Protein AF-A0A1Y3N1R4-F1 (afdb_monomer_lite)

Structure (mmCIF, N/CA/C/O backbone):
data_AF-A0A1Y3N1R4-F1
#
_entry.id   AF-A0A1Y3N1R4-F1
#
loop_
_atom_site.group_PDB
_atom_site.id
_atom_site.type_symbol
_atom_site.label_atom_id
_atom_site.label_alt_id
_atom_site.label_comp_id
_atom_site.label_asym_id
_atom_site.label_entity_id
_atom_site.label_seq_id
_atom_site.pdbx_PDB_ins_code
_atom_site.Cartn_x
_atom_site.Cartn_y
_atom_site.Cartn_z
_atom_site.occupancy
_atom_site.B_iso_or_equiv
_atom_site.auth_seq_id
_atom_site.auth_comp_id
_atom_site.auth_asym_id
_atom_site.auth_atom_id
_atom_site.pdbx_PDB_model_num
ATOM 1 N N . MET A 1 1 ? 16.253 2.822 -0.592 1.00 40.97 1 MET A N 1
ATOM 2 C CA . MET A 1 1 ? 17.042 4.029 -0.252 1.00 40.97 1 MET A CA 1
ATOM 3 C C . MET A 1 1 ? 18.289 4.206 -1.124 1.00 40.97 1 MET A C 1
ATOM 5 O O . MET A 1 1 ? 18.358 5.199 -1.831 1.00 40.97 1 MET A O 1
ATOM 9 N N . PHE A 1 2 ? 19.261 3.278 -1.143 1.00 29.38 2 PHE A N 1
ATOM 10 C CA . PHE A 1 2 ? 20.481 3.434 -1.972 1.00 29.38 2 PHE A CA 1
ATOM 11 C C . PHE A 1 2 ? 20.212 3.302 -3.486 1.00 29.38 2 PHE A C 1
ATOM 13 O O . PHE A 1 2 ? 20.778 4.040 -4.290 1.00 29.38 2 PHE A O 1
ATOM 20 N N . ALA A 1 3 ? 19.293 2.408 -3.868 1.00 38.44 3 ALA A N 1
ATOM 21 C CA . ALA A 1 3 ? 18.835 2.266 -5.250 1.00 38.44 3 ALA A CA 1
ATOM 22 C C . ALA A 1 3 ? 18.101 3.527 -5.741 1.00 38.44 3 ALA A C 1
ATOM 24 O O . ALA A 1 3 ? 18.379 4.005 -6.834 1.00 38.44 3 ALA A O 1
ATOM 25 N N . ASP A 1 4 ? 17.254 4.125 -4.898 1.00 37.47 4 ASP A N 1
ATOM 26 C CA . ASP A 1 4 ? 16.500 5.341 -5.232 1.00 37.47 4 ASP A CA 1
ATOM 27 C C . ASP A 1 4 ? 17.423 6.553 -5.438 1.00 37.47 4 ASP A C 1
ATOM 29 O O . ASP A 1 4 ? 17.193 7.368 -6.329 1.00 37.47 4 ASP A O 1
ATOM 33 N N . PHE A 1 5 ? 18.509 6.655 -4.660 1.00 41.22 5 PHE A N 1
ATOM 34 C CA . PHE A 1 5 ? 19.514 7.711 -4.818 1.00 41.22 5 PHE A CA 1
ATOM 35 C C . PHE A 1 5 ? 20.326 7.556 -6.112 1.00 41.22 5 PHE A C 1
ATOM 37 O O . PHE A 1 5 ? 20.529 8.536 -6.833 1.00 41.22 5 PHE A O 1
ATOM 44 N N . LEU A 1 6 ? 20.754 6.333 -6.445 1.00 43.72 6 LEU A N 1
ATOM 45 C CA . LEU A 1 6 ? 21.472 6.057 -7.693 1.00 43.72 6 LEU A CA 1
ATOM 46 C C . LEU A 1 6 ? 20.589 6.311 -8.913 1.00 43.72 6 LEU A C 1
ATOM 48 O O . LEU A 1 6 ? 21.040 6.956 -9.856 1.00 43.72 6 LEU A O 1
ATOM 52 N N . VAL A 1 7 ? 19.329 5.877 -8.863 1.00 49.53 7 VAL A N 1
ATOM 53 C CA . VAL A 1 7 ? 18.344 6.102 -9.926 1.00 49.53 7 VAL A CA 1
ATOM 54 C C . VAL A 1 7 ? 18.058 7.597 -10.093 1.00 49.53 7 VAL A C 1
ATOM 56 O O . VAL A 1 7 ? 18.156 8.099 -11.208 1.00 49.53 7 VAL A O 1
ATOM 59 N N . ASN A 1 8 ? 17.826 8.350 -9.013 1.00 47.66 8 ASN A N 1
ATOM 60 C CA . ASN A 1 8 ? 17.595 9.800 -9.096 1.00 47.66 8 ASN A CA 1
ATOM 61 C C . ASN A 1 8 ? 18.813 10.582 -9.608 1.00 47.66 8 ASN A C 1
ATOM 63 O O . ASN A 1 8 ? 18.660 11.503 -10.412 1.00 47.66 8 ASN A O 1
ATOM 67 N N . THR A 1 9 ? 20.024 10.196 -9.200 1.00 51.47 9 THR A N 1
ATOM 68 C CA . THR A 1 9 ? 21.259 10.838 -9.675 1.00 51.47 9 THR A CA 1
ATOM 69 C C . THR A 1 9 ? 21.508 10.531 -11.156 1.00 51.47 9 THR A C 1
ATOM 71 O O . THR A 1 9 ? 21.861 11.428 -11.924 1.00 51.47 9 THR A O 1
ATOM 74 N N . PHE A 1 10 ? 21.244 9.295 -11.596 1.00 52.84 10 PHE A N 1
ATOM 75 C CA . PHE A 1 10 ? 21.322 8.921 -13.011 1.00 52.84 10 PHE A CA 1
ATOM 76 C C . PHE A 1 10 ? 20.234 9.581 -13.863 1.00 52.84 10 PHE A C 1
ATOM 78 O O . PHE A 1 10 ? 20.508 9.944 -15.004 1.00 52.84 10 PHE A O 1
ATOM 85 N N . LEU A 1 11 ? 19.027 9.789 -13.332 1.00 53.50 11 LEU A N 1
ATOM 86 C CA . LEU A 1 11 ? 17.957 10.505 -14.031 1.00 53.50 11 LEU A CA 1
ATOM 87 C C . LEU A 1 11 ? 18.297 11.981 -14.212 1.00 53.50 11 LEU A C 1
ATOM 89 O O . LEU A 1 11 ? 18.179 12.496 -15.318 1.00 53.50 11 LEU A O 1
ATOM 93 N N . MET A 1 12 ? 18.768 12.663 -13.166 1.00 58.03 12 MET A N 1
ATOM 94 C CA . MET A 1 12 ? 19.111 14.083 -13.283 1.00 58.03 12 MET A CA 1
ATOM 95 C C . MET A 1 12 ? 20.296 14.333 -14.224 1.00 58.03 12 MET A C 1
ATOM 97 O O . MET A 1 12 ? 20.298 15.337 -14.932 1.00 58.03 12 MET A O 1
ATOM 101 N N . ALA A 1 13 ? 21.276 13.427 -14.278 1.00 56.72 13 ALA A N 1
ATOM 102 C CA . ALA A 1 13 ? 22.438 13.574 -15.157 1.00 56.72 13 ALA A CA 1
ATOM 103 C C . ALA A 1 13 ? 22.219 13.008 -16.576 1.00 56.72 13 ALA A C 1
ATOM 105 O O . ALA A 1 13 ? 22.706 13.575 -17.554 1.00 56.72 13 ALA A O 1
ATOM 106 N N . GLY A 1 14 ? 21.488 11.899 -16.708 1.00 56.00 14 GLY A N 1
ATOM 107 C CA . GLY A 1 14 ? 21.308 11.172 -17.968 1.00 56.00 14 GLY A CA 1
ATOM 108 C C . GLY A 1 14 ? 20.160 11.694 -18.831 1.00 56.00 14 GLY A C 1
ATOM 109 O O . GLY A 1 14 ? 20.285 11.747 -20.055 1.00 56.00 14 GLY A O 1
ATOM 110 N N . LEU A 1 15 ? 19.060 12.144 -18.221 1.00 55.53 15 LEU A N 1
ATOM 111 C CA . LEU A 1 15 ? 17.886 12.629 -18.953 1.00 55.53 15 LEU A CA 1
ATOM 112 C C . LEU A 1 15 ? 18.186 13.875 -19.817 1.00 55.53 15 LEU A C 1
ATOM 114 O O . LEU A 1 15 ? 17.768 13.883 -20.975 1.00 55.53 15 LEU A O 1
ATOM 118 N N . PRO A 1 16 ? 18.963 14.885 -19.361 1.00 64.38 16 PRO A N 1
ATOM 119 C CA . PRO A 1 16 ? 19.339 16.025 -20.201 1.00 64.38 16 PRO A CA 1
ATOM 120 C C . PRO A 1 16 ? 20.185 15.615 -21.411 1.00 64.38 16 PRO A C 1
ATOM 122 O O . PRO A 1 16 ? 20.012 16.156 -22.501 1.00 64.38 16 PRO A O 1
ATOM 125 N N . PHE A 1 17 ? 21.077 14.635 -21.239 1.00 65.38 17 PHE A N 1
ATOM 126 C CA . PHE A 1 17 ? 21.933 14.127 -22.310 1.00 65.38 17 PHE A CA 1
ATOM 127 C C . PHE A 1 17 ? 21.115 13.396 -23.384 1.00 65.38 17 PHE A C 1
ATOM 129 O O . PHE A 1 17 ? 21.269 13.662 -24.577 1.00 65.38 17 PHE A O 1
ATOM 136 N N . LEU A 1 18 ? 20.179 12.543 -22.962 1.00 61.50 18 LEU A N 1
ATOM 137 C CA . LEU A 1 18 ? 19.306 11.783 -23.860 1.00 61.50 18 LEU A CA 1
ATOM 138 C C . LEU A 1 18 ? 18.279 12.680 -24.567 1.00 61.50 18 LEU A C 1
ATOM 140 O O . LEU A 1 18 ? 18.057 12.533 -25.769 1.00 61.50 18 LEU A O 1
ATOM 144 N N . ILE A 1 19 ? 17.725 13.676 -23.867 1.00 66.06 19 ILE A N 1
ATOM 145 C CA . ILE A 1 19 ? 16.849 14.693 -24.465 1.00 66.06 19 ILE A CA 1
ATOM 146 C C . ILE A 1 19 ? 17.606 15.509 -25.516 1.00 66.06 19 ILE A C 1
ATOM 148 O O . ILE A 1 19 ? 17.063 15.767 -26.589 1.00 66.06 19 ILE A O 1
ATOM 152 N N . ASN A 1 20 ? 18.861 15.883 -25.258 1.00 67.50 20 ASN A N 1
ATOM 153 C CA . ASN A 1 20 ? 19.663 16.647 -26.213 1.00 67.50 20 ASN A CA 1
ATOM 154 C C . ASN A 1 20 ? 19.982 15.829 -27.480 1.00 67.50 20 ASN A C 1
ATOM 156 O O . ASN A 1 20 ? 19.864 16.335 -28.596 1.00 67.50 20 ASN A O 1
ATOM 160 N N . ILE A 1 21 ? 20.276 14.532 -27.335 1.00 68.31 21 ILE A N 1
ATOM 161 C CA . ILE A 1 21 ? 20.440 13.613 -28.474 1.00 68.31 21 ILE A CA 1
ATOM 162 C C . ILE A 1 21 ? 19.131 13.473 -29.264 1.00 68.31 21 ILE A C 1
ATOM 164 O O . ILE A 1 21 ? 19.135 13.559 -30.496 1.00 68.31 21 ILE A O 1
ATOM 168 N N . TYR A 1 22 ? 18.001 13.297 -28.575 1.00 66.19 22 TYR A N 1
ATOM 169 C CA . TYR A 1 22 ? 16.688 13.174 -29.208 1.00 66.19 22 TYR A CA 1
ATOM 170 C C . TYR A 1 22 ? 16.291 14.447 -29.968 1.00 66.19 22 TYR A C 1
ATOM 172 O O . TYR A 1 22 ? 15.904 14.376 -31.136 1.00 66.19 22 TYR A O 1
ATOM 180 N N . LEU A 1 23 ? 16.432 15.621 -29.347 1.00 69.12 23 LEU A N 1
ATOM 181 C CA . LEU A 1 23 ? 16.142 16.913 -29.976 1.00 69.12 23 LEU A CA 1
ATOM 182 C C . LEU A 1 23 ? 17.090 17.196 -31.149 1.00 69.12 23 LEU A C 1
ATOM 184 O O . LEU A 1 23 ? 16.641 17.666 -32.198 1.00 69.12 23 LEU A O 1
ATOM 188 N N . GLY A 1 24 ? 18.368 16.830 -31.018 1.00 65.62 24 GLY A N 1
ATOM 189 C CA . GLY A 1 24 ? 19.352 16.908 -32.097 1.00 65.62 24 GLY A CA 1
ATOM 190 C C . GLY A 1 24 ? 18.991 16.045 -33.310 1.00 65.62 24 GLY A C 1
ATOM 191 O O . GLY A 1 24 ? 19.203 16.468 -34.446 1.00 65.62 24 GLY A O 1
ATOM 192 N N . ASN A 1 25 ? 18.385 14.872 -33.099 1.00 62.91 25 ASN A N 1
ATOM 193 C CA . ASN A 1 25 ? 17.909 14.001 -34.181 1.00 62.91 25 ASN A CA 1
ATOM 194 C C . ASN A 1 25 ? 16.527 14.389 -34.730 1.00 62.91 25 ASN A C 1
ATOM 196 O O . ASN A 1 25 ? 16.266 14.185 -35.916 1.00 62.91 25 ASN A O 1
ATOM 200 N N . LYS A 1 26 ? 15.637 14.961 -33.910 1.00 62.91 26 LYS A N 1
ATOM 201 C CA . LYS A 1 26 ? 14.293 15.390 -34.331 1.00 62.91 26 LYS A CA 1
ATOM 202 C C . LYS A 1 26 ? 14.340 16.547 -35.332 1.00 62.91 26 LYS A C 1
ATOM 204 O O . LYS A 1 26 ? 13.538 16.568 -36.262 1.00 62.91 26 LYS A O 1
ATOM 209 N N . ASN A 1 27 ? 15.297 17.461 -35.168 1.00 65.00 27 ASN A N 1
ATOM 210 C CA . ASN A 1 27 ? 15.486 18.610 -36.058 1.00 65.00 27 ASN A CA 1
ATOM 211 C C . ASN A 1 27 ? 16.217 18.269 -37.370 1.00 65.00 27 ASN A C 1
ATOM 213 O O . ASN A 1 27 ? 16.375 19.142 -38.223 1.00 65.00 27 ASN A O 1
ATOM 217 N N . ARG A 1 28 ? 16.653 17.016 -37.563 1.00 62.88 28 ARG A N 1
ATOM 218 C CA . ARG A 1 28 ? 17.239 16.559 -38.830 1.00 62.88 28 ARG A CA 1
ATOM 219 C C . ARG A 1 28 ? 16.148 16.126 -39.803 1.00 62.88 28 ARG A C 1
ATOM 221 O O . ARG A 1 28 ? 15.199 15.429 -39.425 1.00 62.88 28 ARG A O 1
ATOM 228 N N . ARG A 1 29 ? 16.305 16.521 -41.070 1.00 67.31 29 ARG A N 1
ATOM 229 C CA . ARG A 1 29 ? 15.431 16.080 -42.163 1.00 67.31 29 ARG A CA 1
ATOM 230 C C . ARG A 1 29 ? 15.453 14.546 -42.225 1.00 67.31 29 ARG A C 1
ATOM 232 O O . ARG A 1 29 ? 16.500 13.957 -41.962 1.00 67.31 29 ARG A O 1
ATOM 239 N N . PRO A 1 30 ? 14.326 13.877 -42.526 1.00 62.59 30 PRO A N 1
ATOM 240 C CA . PRO A 1 30 ? 14.263 12.413 -42.548 1.00 62.59 30 PRO A CA 1
ATOM 241 C C . PRO A 1 30 ? 15.294 11.781 -43.496 1.00 62.59 30 PRO A C 1
ATOM 243 O O . PRO A 1 30 ? 15.768 10.684 -43.224 1.00 62.59 30 PRO A O 1
ATOM 246 N N . GLU A 1 31 ? 15.681 12.511 -44.541 1.00 65.81 31 GLU A N 1
ATOM 247 C CA . GLU A 1 31 ? 16.707 12.153 -45.528 1.00 65.81 31 GLU A CA 1
ATOM 248 C C . GLU A 1 31 ? 18.134 12.115 -44.939 1.00 65.81 31 GLU A C 1
ATOM 250 O O . GLU A 1 31 ? 18.949 11.305 -45.367 1.00 65.81 31 GLU A O 1
ATOM 255 N N . ASP A 1 32 ? 18.416 12.915 -43.901 1.00 60.75 32 ASP A N 1
ATOM 256 C CA . ASP A 1 32 ? 19.723 13.004 -43.222 1.00 60.75 32 ASP A CA 1
ATOM 257 C C . ASP A 1 32 ? 19.839 12.059 -42.014 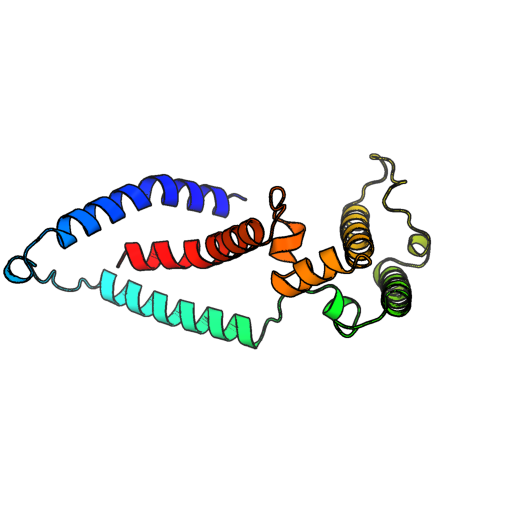1.00 60.75 32 ASP A C 1
ATOM 259 O O . ASP A 1 32 ? 20.838 12.057 -41.282 1.00 60.75 32 ASP A O 1
ATOM 263 N N . ARG A 1 33 ? 18.801 11.259 -41.744 1.00 60.09 33 ARG A N 1
ATOM 264 C CA . ARG A 1 33 ? 18.840 10.269 -40.667 1.00 60.09 33 ARG A CA 1
ATOM 265 C C . ARG A 1 33 ? 19.698 9.099 -41.121 1.00 60.09 33 ARG A C 1
ATOM 267 O O . ARG A 1 33 ? 19.215 8.158 -41.744 1.00 60.09 33 ARG A O 1
ATOM 274 N N . ILE A 1 34 ? 20.982 9.147 -40.777 1.00 61.94 34 ILE A N 1
ATOM 275 C CA . ILE A 1 34 ? 21.871 7.992 -40.901 1.00 61.94 34 ILE A CA 1
ATOM 276 C C . ILE A 1 34 ? 21.234 6.859 -40.091 1.00 61.94 34 ILE A C 1
ATOM 278 O O . ILE A 1 34 ? 21.134 6.951 -38.866 1.00 61.94 34 ILE A O 1
ATOM 282 N N . ASN A 1 35 ? 20.780 5.805 -40.774 1.00 59.50 35 ASN A N 1
ATOM 283 C CA . ASN A 1 35 ? 20.322 4.581 -40.128 1.00 59.50 35 ASN A CA 1
ATOM 284 C C . ASN A 1 35 ? 21.501 4.007 -39.340 1.00 59.50 35 ASN A C 1
ATOM 286 O O . ASN A 1 35 ? 22.364 3.336 -39.906 1.00 59.50 35 ASN A O 1
ATOM 290 N N . ARG A 1 36 ? 21.566 4.312 -38.037 1.00 64.25 36 ARG A N 1
ATOM 291 C CA . ARG A 1 36 ? 22.571 3.741 -37.143 1.00 64.25 36 ARG A CA 1
ATOM 292 C C . ARG A 1 36 ? 22.433 2.218 -37.245 1.00 64.25 36 ARG A C 1
ATOM 294 O O . ARG A 1 36 ? 21.336 1.704 -37.005 1.00 64.25 36 ARG A O 1
ATOM 301 N N . PRO A 1 37 ? 23.488 1.485 -37.638 1.00 68.25 37 PRO A N 1
ATOM 302 C CA . PRO A 1 37 ? 23.418 0.035 -37.675 1.00 68.25 37 PRO A CA 1
ATOM 303 C C . PRO A 1 37 ? 23.124 -0.447 -36.256 1.00 68.25 37 PRO A C 1
ATOM 305 O O . PRO A 1 37 ? 23.858 -0.112 -35.329 1.00 68.25 37 PRO A O 1
ATOM 308 N N . LYS A 1 38 ? 22.018 -1.184 -36.089 1.00 66.31 38 LYS A N 1
ATOM 309 C CA . LYS A 1 38 ? 21.600 -1.711 -34.785 1.00 66.31 38 LYS A CA 1
ATOM 310 C C . LYS A 1 38 ? 22.735 -2.544 -34.205 1.00 66.31 38 LYS A C 1
ATOM 312 O O . LYS A 1 38 ? 23.100 -3.582 -34.763 1.00 66.31 38 LYS A O 1
ATOM 317 N N . THR A 1 39 ? 23.282 -2.070 -33.100 1.00 77.75 39 THR A N 1
ATOM 318 C CA . THR A 1 39 ? 24.404 -2.692 -32.408 1.00 77.75 39 THR A CA 1
ATOM 319 C C . THR A 1 39 ? 23.915 -3.952 -31.686 1.00 77.75 39 THR A C 1
ATOM 321 O O . THR A 1 39 ? 22.732 -4.081 -31.367 1.00 77.75 39 THR A O 1
ATOM 324 N N . TYR A 1 40 ? 24.809 -4.901 -31.393 1.00 74.81 40 TYR A N 1
ATOM 325 C CA . TYR A 1 40 ? 24.460 -6.087 -30.593 1.00 74.81 40 TYR A CA 1
ATOM 326 C C . TYR A 1 40 ? 23.859 -5.704 -29.226 1.00 74.81 40 TYR A C 1
ATOM 328 O O . TYR A 1 40 ? 22.918 -6.341 -28.757 1.00 74.81 40 TYR A O 1
ATOM 336 N N . VAL A 1 41 ? 24.348 -4.602 -28.647 1.00 71.56 41 VAL A N 1
ATOM 337 C CA . VAL A 1 41 ? 23.837 -4.004 -27.405 1.00 71.56 41 VAL A CA 1
ATOM 338 C C . VAL A 1 41 ? 22.367 -3.595 -27.539 1.00 71.56 41 VAL A C 1
ATOM 340 O O . VAL A 1 41 ? 21.576 -3.932 -26.665 1.00 71.56 41 VAL A O 1
ATOM 343 N N . ASP A 1 42 ? 21.970 -2.980 -28.656 1.00 68.38 42 ASP A N 1
ATOM 344 C CA . ASP A 1 42 ? 20.585 -2.540 -28.887 1.00 68.38 42 ASP A CA 1
ATOM 345 C C . ASP A 1 42 ? 19.630 -3.746 -28.960 1.00 68.38 42 ASP A C 1
ATOM 347 O O . ASP A 1 42 ? 18.512 -3.711 -28.443 1.00 68.38 42 ASP A O 1
ATOM 351 N N . ARG A 1 43 ? 20.080 -4.863 -29.556 1.00 73.12 43 ARG A N 1
ATOM 352 C CA . ARG A 1 43 ? 19.305 -6.118 -29.585 1.00 73.12 43 ARG A CA 1
ATOM 353 C C . ARG A 1 43 ? 19.164 -6.726 -28.192 1.00 73.12 43 ARG A C 1
ATOM 355 O O . ARG A 1 43 ? 18.066 -7.141 -27.833 1.00 73.12 43 ARG A O 1
ATOM 362 N N . LEU A 1 44 ? 20.247 -6.755 -27.414 1.00 74.19 44 LEU A N 1
ATOM 363 C CA . LEU A 1 44 ? 20.232 -7.255 -26.038 1.00 74.19 44 LEU A CA 1
ATOM 364 C C . LEU A 1 44 ? 19.302 -6.409 -25.153 1.00 74.19 44 LEU A C 1
ATOM 366 O O . LEU A 1 44 ? 18.474 -6.964 -24.436 1.00 74.19 44 LEU A O 1
ATOM 370 N N . ALA A 1 45 ? 19.385 -5.080 -25.261 1.00 73.62 45 ALA A N 1
ATOM 371 C CA . ALA A 1 45 ? 18.524 -4.143 -24.544 1.00 73.62 45 ALA A CA 1
ATOM 372 C C . ALA A 1 45 ? 17.047 -4.325 -24.923 1.00 73.62 45 ALA A C 1
ATOM 374 O O . ALA A 1 45 ? 16.190 -4.374 -24.045 1.00 73.62 45 ALA A O 1
ATOM 375 N N . THR A 1 46 ? 16.750 -4.519 -26.213 1.00 74.81 46 THR A N 1
ATOM 376 C CA . THR A 1 46 ? 15.380 -4.789 -26.679 1.00 74.81 46 THR A CA 1
ATOM 377 C C . THR A 1 46 ? 14.828 -6.082 -26.070 1.00 74.81 46 THR A C 1
ATOM 379 O O . THR A 1 46 ? 13.701 -6.101 -25.579 1.00 74.81 46 THR A O 1
ATOM 382 N N . VAL A 1 47 ? 15.614 -7.165 -26.067 1.00 76.50 47 VAL A N 1
ATOM 383 C CA . VAL A 1 47 ? 15.200 -8.451 -25.478 1.00 76.50 47 VAL A CA 1
ATOM 384 C C . VAL A 1 47 ? 15.002 -8.328 -23.966 1.00 76.50 47 VAL A C 1
ATOM 386 O O . VAL A 1 47 ? 13.996 -8.808 -23.449 1.00 76.50 47 VAL A O 1
ATOM 389 N N . ALA A 1 48 ? 15.908 -7.643 -23.263 1.00 74.19 48 ALA A N 1
ATOM 390 C CA . ALA A 1 48 ? 15.778 -7.390 -21.830 1.00 74.19 48 ALA A CA 1
ATOM 391 C C . ALA A 1 48 ? 14.510 -6.584 -21.498 1.00 74.19 48 ALA A C 1
ATOM 393 O O . ALA A 1 48 ? 13.822 -6.907 -20.534 1.00 74.19 48 ALA A O 1
ATOM 394 N N . LEU A 1 49 ? 14.159 -5.594 -22.326 1.00 75.25 49 LEU A N 1
ATOM 395 C CA . LEU A 1 49 ? 12.945 -4.791 -22.163 1.00 75.25 49 LEU A CA 1
ATOM 396 C C . LEU A 1 49 ? 11.685 -5.652 -22.338 1.00 75.25 49 LEU A C 1
ATOM 398 O O . LEU A 1 49 ? 10.784 -5.594 -21.506 1.00 75.25 49 LEU A O 1
ATOM 402 N N . ILE A 1 50 ? 11.646 -6.509 -23.364 1.00 74.94 50 ILE A N 1
ATOM 403 C CA . ILE A 1 50 ? 10.528 -7.443 -23.578 1.00 74.94 50 ILE A CA 1
ATOM 404 C C . ILE A 1 50 ? 10.371 -8.389 -22.380 1.00 74.94 50 ILE A C 1
ATOM 406 O O . ILE A 1 50 ? 9.260 -8.559 -21.881 1.00 74.94 50 ILE A O 1
ATOM 410 N N . ILE A 1 51 ? 11.469 -8.974 -21.893 1.00 76.25 51 ILE A N 1
ATOM 411 C CA . ILE A 1 51 ? 11.446 -9.853 -20.714 1.00 76.25 51 ILE A CA 1
ATOM 412 C C . ILE A 1 51 ? 10.968 -9.085 -19.476 1.00 76.25 51 ILE A C 1
ATOM 414 O O . ILE A 1 51 ? 10.143 -9.608 -18.734 1.00 76.25 51 ILE A O 1
ATOM 418 N N . GLY A 1 52 ? 11.426 -7.845 -19.281 1.00 73.81 52 GLY A N 1
ATOM 419 C CA . GLY A 1 52 ? 10.983 -6.977 -18.190 1.00 73.81 52 GLY A CA 1
ATOM 420 C C . GLY A 1 52 ? 9.481 -6.693 -18.232 1.00 73.81 52 GLY A C 1
ATOM 421 O O . GLY A 1 52 ? 8.807 -6.866 -17.224 1.00 73.81 52 GLY A O 1
ATOM 422 N N . ILE A 1 53 ? 8.926 -6.356 -19.404 1.00 75.25 53 ILE A N 1
ATOM 423 C CA . ILE A 1 53 ? 7.474 -6.161 -19.574 1.00 75.25 53 ILE A CA 1
ATOM 424 C C . ILE A 1 53 ? 6.706 -7.443 -19.237 1.00 75.25 53 ILE A C 1
ATOM 426 O O . ILE A 1 53 ? 5.678 -7.385 -18.565 1.00 75.25 53 ILE A O 1
ATOM 430 N N . ILE A 1 54 ? 7.184 -8.604 -19.699 1.00 78.25 54 ILE A N 1
ATOM 431 C CA . ILE A 1 54 ? 6.540 -9.890 -19.400 1.00 78.25 54 ILE A CA 1
ATOM 432 C C . ILE A 1 54 ? 6.600 -10.178 -17.898 1.00 78.25 54 ILE A C 1
ATOM 434 O O . ILE A 1 54 ? 5.582 -10.551 -17.324 1.00 78.25 54 ILE A O 1
ATOM 438 N N . TYR A 1 55 ? 7.757 -9.983 -17.260 1.00 77.56 55 TYR A N 1
ATOM 439 C CA . TYR A 1 55 ? 7.927 -10.163 -15.818 1.00 77.56 55 TYR A CA 1
ATOM 440 C C . TYR A 1 55 ? 6.957 -9.280 -15.030 1.00 77.56 55 TYR A C 1
ATOM 442 O O . TYR A 1 55 ? 6.269 -9.771 -14.145 1.00 77.56 55 TYR A O 1
ATOM 450 N N . GLU A 1 56 ? 6.825 -8.013 -15.407 1.00 74.12 56 GLU A N 1
ATOM 451 C CA . GLU A 1 56 ? 5.931 -7.061 -14.748 1.00 74.12 56 GLU A CA 1
ATOM 452 C C . GLU A 1 56 ? 4.457 -7.410 -14.979 1.00 74.12 56 GLU A C 1
ATOM 454 O O . GLU A 1 56 ? 3.661 -7.377 -14.044 1.00 74.12 56 GLU A O 1
ATOM 459 N N . MET A 1 57 ? 4.081 -7.865 -16.180 1.00 72.75 57 MET A N 1
ATOM 460 C CA . MET A 1 57 ? 2.734 -8.397 -16.425 1.00 72.75 57 MET A CA 1
ATOM 461 C C . MET A 1 57 ? 2.438 -9.653 -15.599 1.00 72.75 57 MET A C 1
ATOM 463 O O . MET A 1 57 ? 1.339 -9.787 -15.061 1.00 72.75 57 MET A O 1
ATOM 467 N N . VAL A 1 58 ? 3.403 -10.566 -15.471 1.00 77.56 58 VAL A N 1
ATOM 468 C CA . VAL A 1 58 ? 3.291 -11.738 -14.592 1.00 77.56 58 VAL A CA 1
ATOM 469 C C . VAL A 1 58 ? 3.144 -11.272 -13.146 1.00 77.56 58 VAL A C 1
ATOM 471 O O . VAL A 1 58 ? 2.240 -11.726 -12.447 1.00 77.56 58 VAL A O 1
ATOM 474 N N . CYS A 1 59 ? 3.952 -10.311 -12.703 1.00 71.75 59 CYS A N 1
ATOM 475 C CA . CYS A 1 59 ? 3.856 -9.789 -11.353 1.00 71.75 59 CYS A CA 1
ATOM 476 C C . CYS A 1 59 ? 2.499 -9.141 -11.072 1.00 71.75 59 CYS A C 1
ATOM 478 O O . CYS A 1 59 ? 1.904 -9.435 -10.043 1.00 71.75 59 CYS A O 1
ATOM 480 N N . LEU A 1 60 ? 1.958 -8.357 -12.003 1.00 73.19 60 LEU A N 1
ATOM 481 C CA . LEU A 1 60 ? 0.629 -7.756 -11.879 1.00 73.19 60 LEU A CA 1
ATOM 482 C C . LEU A 1 60 ? -0.503 -8.795 -11.869 1.00 73.19 60 LEU A C 1
ATOM 484 O O . LEU A 1 60 ? -1.519 -8.584 -11.208 1.00 73.19 60 LEU A O 1
ATOM 488 N N . MET A 1 61 ? -0.350 -9.911 -12.588 1.00 76.75 61 MET A N 1
ATOM 489 C CA . MET A 1 61 ? -1.350 -10.984 -12.604 1.00 76.75 61 MET A CA 1
ATOM 490 C C . MET A 1 61 ? -1.338 -11.831 -11.326 1.00 76.75 61 MET A C 1
ATOM 492 O O . MET A 1 61 ? -2.404 -12.230 -10.855 1.00 76.75 61 MET A O 1
ATOM 496 N N . PHE A 1 62 ? -0.158 -12.119 -10.768 1.00 78.69 62 PHE A N 1
ATOM 497 C CA . PHE A 1 62 ? -0.014 -13.065 -9.655 1.00 78.69 62 PHE A CA 1
ATOM 498 C C . PHE A 1 62 ? 0.176 -12.401 -8.287 1.00 78.69 62 PHE A C 1
ATOM 500 O O . PHE A 1 62 ? -0.342 -12.908 -7.292 1.00 78.69 62 PHE A O 1
ATOM 507 N N . PHE A 1 63 ? 0.868 -11.265 -8.214 1.00 74.31 63 PHE A N 1
ATOM 508 C CA . PHE A 1 63 ? 1.076 -10.525 -6.974 1.00 74.31 63 PHE A CA 1
ATOM 509 C C . PHE A 1 63 ? 0.084 -9.369 -6.908 1.00 74.31 63 PHE A C 1
ATOM 511 O O . PHE A 1 63 ? 0.289 -8.294 -7.472 1.00 74.31 63 PHE A O 1
ATOM 518 N N . LYS A 1 64 ? -1.024 -9.595 -6.197 1.00 67.12 64 LYS A N 1
ATOM 519 C CA . LYS A 1 64 ? -1.939 -8.506 -5.854 1.00 67.12 64 LYS A CA 1
ATOM 520 C C . LYS A 1 64 ? -1.199 -7.510 -4.955 1.00 67.12 64 LYS A C 1
ATOM 522 O O . LYS A 1 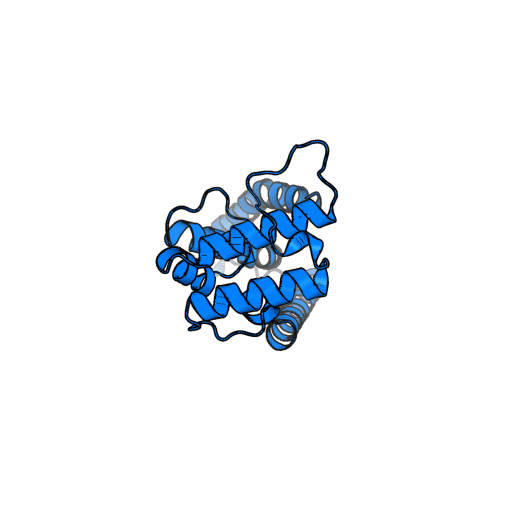64 ? -0.516 -7.948 -4.027 1.00 67.12 64 LYS A O 1
ATOM 527 N N . PRO A 1 65 ? -1.320 -6.196 -5.209 1.00 70.06 65 PRO A N 1
ATOM 528 C CA . PRO A 1 65 ? -0.687 -5.199 -4.363 1.00 70.06 65 PRO A CA 1
ATOM 529 C C . PRO A 1 65 ? -1.205 -5.336 -2.924 1.00 70.06 65 PRO A C 1
ATOM 531 O O . PRO A 1 65 ? -2.385 -5.659 -2.739 1.00 70.06 65 PRO A O 1
ATOM 534 N N . PRO A 1 66 ? -0.347 -5.101 -1.915 1.00 76.75 66 PRO A N 1
ATOM 535 C CA . PRO A 1 66 ? -0.773 -5.125 -0.526 1.00 76.75 66 PRO A CA 1
ATOM 536 C C . PRO A 1 66 ? -1.914 -4.126 -0.338 1.00 76.75 66 PRO A C 1
ATOM 538 O O . PRO A 1 66 ? -1.858 -2.991 -0.822 1.00 76.75 66 PRO A O 1
ATOM 541 N N . SER A 1 67 ? -2.979 -4.591 0.307 1.00 87.25 67 SER A N 1
ATOM 542 C CA . SER A 1 67 ? -4.113 -3.757 0.656 1.00 87.25 67 SER A CA 1
ATOM 543 C C . SER A 1 67 ? -4.647 -4.132 2.026 1.00 87.25 67 SER A C 1
ATOM 545 O O . SER A 1 67 ? -4.917 -5.303 2.294 1.00 87.25 67 SER A O 1
ATOM 547 N N . VAL A 1 68 ? -4.934 -3.124 2.844 1.00 90.94 68 VAL A N 1
ATOM 548 C CA . VAL A 1 68 ? -5.633 -3.269 4.124 1.00 90.94 68 VAL A CA 1
ATOM 549 C C . VAL A 1 68 ? -6.913 -4.096 3.975 1.00 90.94 68 VAL A C 1
ATOM 551 O O . VAL A 1 68 ? -7.201 -4.936 4.820 1.00 90.94 68 VAL A O 1
ATOM 554 N N . PHE A 1 69 ? -7.659 -3.940 2.876 1.00 91.88 69 PHE A N 1
ATOM 555 C CA . PHE A 1 69 ? -8.887 -4.708 2.641 1.00 91.88 69 PHE A CA 1
ATOM 556 C C . PHE A 1 69 ? -8.616 -6.196 2.407 1.00 91.88 69 PHE A C 1
ATOM 558 O O . PHE A 1 69 ? -9.372 -7.042 2.882 1.00 91.88 69 PHE A O 1
ATOM 565 N N . THR A 1 70 ? -7.523 -6.524 1.713 1.00 90.19 70 THR A N 1
ATOM 566 C CA . THR A 1 70 ? -7.096 -7.918 1.535 1.00 90.19 70 THR A CA 1
ATOM 567 C C . THR A 1 70 ? -6.549 -8.511 2.829 1.00 90.19 70 THR A C 1
ATOM 569 O O . THR A 1 70 ? -6.882 -9.648 3.143 1.00 90.19 70 THR A O 1
ATOM 572 N N . THR A 1 71 ? -5.799 -7.730 3.612 1.00 90.94 71 THR A N 1
ATOM 573 C CA . THR A 1 71 ? -5.246 -8.147 4.909 1.00 90.94 71 THR A CA 1
ATOM 574 C C . THR A 1 71 ? -6.351 -8.423 5.925 1.00 90.94 71 THR A C 1
ATOM 576 O O . THR A 1 71 ? -6.353 -9.459 6.578 1.00 90.94 71 THR A O 1
ATOM 579 N N . LEU A 1 72 ? -7.345 -7.536 6.011 1.00 91.38 72 LEU A N 1
ATOM 580 C CA . LEU A 1 72 ? -8.498 -7.684 6.903 1.00 91.38 72 LEU A CA 1
ATOM 581 C C . LEU A 1 72 ? -9.582 -8.628 6.349 1.00 91.38 72 LEU A C 1
ATOM 583 O O . LEU A 1 72 ? -10.598 -8.843 7.011 1.00 91.38 72 LEU A O 1
ATOM 587 N N . ASN A 1 73 ? -9.389 -9.175 5.143 1.00 92.94 73 ASN A N 1
ATOM 588 C CA . ASN A 1 73 ? -10.343 -10.029 4.434 1.00 92.94 73 ASN A CA 1
ATOM 589 C C . ASN A 1 73 ? -11.769 -9.436 4.379 1.00 92.94 73 ASN A C 1
ATOM 591 O O . ASN A 1 73 ? -12.762 -10.073 4.743 1.00 92.94 73 ASN A O 1
ATOM 595 N N . ILE A 1 74 ? -11.864 -8.179 3.943 1.00 93.75 74 ILE A N 1
ATOM 596 C CA . ILE A 1 74 ? -13.117 -7.423 3.823 1.00 93.75 74 ILE A CA 1
ATOM 597 C C . ILE A 1 74 ? -13.294 -6.873 2.408 1.00 93.75 74 ILE A C 1
ATOM 599 O O . ILE A 1 74 ? -12.316 -6.571 1.723 1.00 93.75 74 ILE A O 1
ATOM 603 N N . PRO A 1 75 ? -14.543 -6.685 1.952 1.00 92.88 75 PRO A N 1
ATOM 604 C CA . PRO A 1 75 ? -14.780 -6.020 0.683 1.00 92.88 75 PRO A CA 1
ATOM 605 C C . PRO A 1 75 ? -14.467 -4.519 0.792 1.00 92.88 75 PRO A C 1
ATOM 607 O O . PRO A 1 75 ? -14.599 -3.906 1.852 1.00 92.88 75 PRO A O 1
ATOM 610 N N . THR A 1 76 ? -14.097 -3.895 -0.325 1.00 91.12 76 THR A N 1
ATOM 611 C CA . THR A 1 76 ? -13.741 -2.462 -0.389 1.00 91.12 76 THR A CA 1
ATOM 612 C C . THR A 1 76 ? -14.909 -1.524 -0.064 1.00 91.12 76 THR A C 1
ATOM 614 O O . THR A 1 76 ? -14.697 -0.384 0.342 1.00 91.12 76 THR A O 1
ATOM 617 N N . ASN A 1 77 ? -16.148 -2.010 -0.190 1.00 90.81 77 ASN A N 1
ATOM 618 C CA . ASN A 1 77 ? -17.379 -1.302 0.168 1.00 90.81 77 ASN A CA 1
ATOM 619 C C . ASN A 1 77 ? -17.864 -1.595 1.603 1.00 90.81 77 ASN A C 1
ATOM 621 O O . ASN A 1 77 ? -18.999 -1.257 1.943 1.00 90.81 77 ASN A O 1
ATOM 625 N N . ALA A 1 78 ? -17.043 -2.240 2.440 1.00 91.75 78 ALA A N 1
ATOM 626 C CA . ALA A 1 78 ? -17.408 -2.567 3.812 1.00 91.75 78 ALA A CA 1
ATOM 627 C C . ALA A 1 78 ? -17.762 -1.314 4.633 1.00 91.75 78 ALA A C 1
ATOM 629 O O . ALA A 1 78 ? -17.096 -0.276 4.574 1.00 91.75 78 ALA A O 1
ATOM 630 N N . ALA A 1 79 ? -18.799 -1.435 5.462 1.00 93.12 79 ALA A N 1
ATOM 631 C CA . ALA A 1 79 ? -19.172 -0.399 6.416 1.00 93.12 79 ALA A CA 1
ATOM 632 C C . ALA A 1 79 ? -18.123 -0.258 7.538 1.00 93.12 79 ALA A C 1
ATOM 634 O O . ALA A 1 79 ? -17.470 -1.230 7.919 1.00 93.12 79 ALA A O 1
ATOM 635 N N . ASN A 1 80 ? -18.009 0.939 8.125 1.00 92.44 80 ASN A N 1
ATOM 636 C CA . ASN A 1 80 ? -16.986 1.250 9.138 1.00 92.44 80 ASN A CA 1
ATOM 637 C C . ASN A 1 80 ? -17.048 0.339 10.372 1.00 92.44 80 ASN A C 1
ATOM 639 O O . ASN A 1 80 ? -16.016 0.002 10.941 1.00 92.44 80 ASN A O 1
ATOM 643 N N . TRP A 1 81 ? -18.241 -0.098 10.782 1.00 92.56 81 TRP A N 1
ATOM 644 C CA . TRP A 1 81 ? -18.380 -1.016 11.915 1.00 92.56 81 TRP A CA 1
ATOM 645 C C . TRP A 1 81 ? -17.739 -2.385 11.629 1.00 92.56 81 TRP A C 1
ATOM 647 O O . TRP A 1 81 ? -17.068 -2.938 12.497 1.00 92.56 81 TRP A O 1
ATOM 657 N N . LEU A 1 82 ? -17.890 -2.903 10.403 1.00 93.06 82 LEU A N 1
ATOM 658 C CA . LEU A 1 82 ? -17.296 -4.174 9.988 1.00 93.06 82 LEU A CA 1
ATOM 659 C C . LEU A 1 82 ? -15.777 -4.036 9.893 1.00 93.06 82 LEU A C 1
ATOM 661 O O . LEU A 1 82 ? -15.051 -4.908 10.361 1.00 93.06 82 LEU A O 1
ATOM 665 N N . PHE A 1 83 ? -15.316 -2.908 9.348 1.00 90.56 83 PHE A N 1
ATOM 666 C CA . PHE A 1 83 ? -13.902 -2.557 9.274 1.00 90.56 83 PHE A CA 1
ATOM 667 C C . PHE A 1 83 ? -13.249 -2.567 10.667 1.00 90.56 83 PHE A C 1
ATOM 669 O O . PHE A 1 83 ? -12.257 -3.259 10.880 1.00 90.56 83 PHE A O 1
ATOM 676 N N . ARG A 1 84 ? -13.860 -1.885 11.649 1.00 90.56 84 ARG A N 1
ATOM 677 C CA . ARG A 1 84 ? -13.382 -1.833 13.043 1.00 90.56 84 ARG A CA 1
ATOM 678 C C . ARG A 1 84 ? -13.349 -3.201 13.716 1.00 90.56 84 ARG A C 1
ATOM 680 O O . ARG A 1 84 ? -12.393 -3.502 14.426 1.00 90.56 84 ARG A O 1
ATOM 687 N N . ASN A 1 85 ? -14.381 -4.020 13.514 1.00 92.19 85 ASN A N 1
ATOM 688 C CA . ASN A 1 85 ? -14.438 -5.357 14.106 1.00 92.19 85 ASN A CA 1
ATOM 689 C C . ASN A 1 85 ? -13.330 -6.256 13.548 1.00 92.19 85 ASN A C 1
ATOM 691 O O . ASN A 1 85 ? -12.595 -6.863 14.320 1.00 92.19 85 ASN A O 1
ATOM 695 N N . ARG A 1 86 ? -13.151 -6.266 12.223 1.00 93.81 86 ARG A N 1
ATOM 696 C CA . ARG A 1 86 ? -12.116 -7.068 11.555 1.00 93.81 86 ARG A CA 1
ATOM 697 C C . ARG A 1 86 ? -10.706 -6.606 11.880 1.00 93.81 86 ARG A C 1
ATOM 699 O O . ARG A 1 86 ? -9.834 -7.436 12.095 1.00 93.81 86 ARG A O 1
ATOM 706 N N . TYR A 1 87 ? -10.498 -5.298 11.993 1.00 91.50 87 TYR A N 1
ATOM 707 C CA . TYR A 1 87 ? -9.244 -4.740 12.488 1.00 91.50 87 TYR A CA 1
ATOM 708 C C . TYR A 1 87 ? -8.912 -5.239 13.904 1.00 91.50 87 TYR A C 1
ATOM 710 O O . TYR A 1 87 ? -7.796 -5.690 14.146 1.00 91.50 87 TYR A O 1
ATOM 718 N N . ARG A 1 88 ? -9.880 -5.212 14.833 1.00 89.50 88 ARG A N 1
ATOM 719 C CA . ARG A 1 88 ? -9.673 -5.712 16.205 1.00 89.50 88 ARG A CA 1
ATOM 720 C C . ARG A 1 88 ? -9.350 -7.202 16.230 1.00 89.50 88 ARG A C 1
ATOM 722 O O . ARG A 1 88 ? -8.440 -7.597 16.948 1.00 89.50 88 ARG A O 1
ATOM 729 N N . GLU A 1 89 ? -10.072 -8.004 15.449 1.00 91.50 89 GLU A N 1
ATOM 730 C CA . GLU A 1 89 ? -9.794 -9.438 15.296 1.00 91.50 89 GLU A CA 1
ATOM 731 C C . GLU A 1 89 ? -8.367 -9.669 14.779 1.00 91.50 89 GLU A C 1
ATOM 733 O O . GLU A 1 89 ? -7.612 -10.409 15.400 1.00 91.50 89 GLU A O 1
ATOM 738 N N . TYR A 1 90 ? -7.974 -8.977 13.706 1.00 92.00 90 TYR A N 1
ATOM 739 C CA . TYR A 1 90 ? -6.653 -9.103 13.088 1.00 92.00 90 TYR A CA 1
ATOM 740 C C . TYR A 1 90 ? -5.509 -8.750 14.045 1.00 92.00 90 TYR A C 1
ATOM 742 O O . TYR A 1 90 ? -4.523 -9.481 14.131 1.00 92.00 90 TYR A O 1
ATOM 750 N N . ILE A 1 91 ? -5.638 -7.644 14.783 1.00 89.75 91 ILE A N 1
ATOM 751 C CA . ILE A 1 91 ? -4.611 -7.215 15.739 1.00 89.75 91 ILE A CA 1
ATOM 752 C C . ILE A 1 91 ? -4.449 -8.232 16.870 1.00 89.75 91 ILE A C 1
ATOM 754 O O . ILE A 1 91 ? -3.322 -8.555 17.236 1.00 89.75 91 ILE A O 1
ATOM 758 N N . VAL A 1 92 ? -5.556 -8.757 17.401 1.00 89.94 92 VAL A N 1
ATOM 759 C CA . VAL A 1 92 ? -5.512 -9.756 18.477 1.00 89.94 92 VAL A CA 1
ATOM 760 C C . VAL A 1 92 ? -4.913 -11.075 17.995 1.00 89.94 92 VAL A C 1
ATOM 762 O O . VAL A 1 92 ? -4.137 -11.677 18.731 1.00 89.94 92 VAL A O 1
ATOM 765 N N . ASP A 1 93 ? -5.242 -11.505 16.776 1.00 91.12 93 ASP A N 1
ATOM 766 C CA . ASP A 1 93 ? -4.728 -12.746 16.184 1.00 91.12 93 ASP A CA 1
ATOM 767 C C . ASP A 1 93 ? -3.229 -12.656 15.849 1.00 91.12 93 ASP A C 1
ATOM 769 O O . ASP A 1 93 ? -2.476 -13.595 16.092 1.00 91.12 93 ASP A O 1
ATOM 773 N N . THR A 1 94 ? -2.778 -11.501 15.350 1.00 88.56 94 THR A N 1
ATOM 774 C CA . THR A 1 94 ? -1.395 -11.313 14.879 1.00 88.56 94 THR A CA 1
ATOM 775 C C . THR A 1 94 ? -0.431 -10.936 16.004 1.00 88.56 94 THR A C 1
ATOM 777 O O . THR A 1 94 ? 0.683 -11.450 16.058 1.00 88.56 94 THR A O 1
ATOM 780 N N . PHE A 1 95 ? -0.843 -10.032 16.899 1.00 84.62 95 PHE A N 1
ATOM 781 C CA . PHE A 1 95 ? 0.038 -9.429 17.909 1.00 84.62 95 PHE A CA 1
ATOM 782 C C . PHE A 1 95 ? -0.329 -9.816 19.346 1.00 84.62 95 PHE A C 1
ATOM 784 O O . PHE A 1 95 ? 0.455 -9.587 20.261 1.00 84.62 95 PHE A O 1
ATOM 791 N N . GLY A 1 96 ? -1.497 -10.423 19.566 1.00 85.31 96 GLY A N 1
ATOM 792 C CA . GLY A 1 96 ? -1.947 -10.870 20.881 1.00 85.31 96 GLY A CA 1
ATOM 793 C C . GLY A 1 96 ? -2.966 -9.945 21.551 1.00 85.31 96 GLY A C 1
ATOM 794 O O . GLY A 1 96 ? -3.231 -8.812 21.144 1.00 85.31 96 GLY A O 1
ATOM 795 N N . GLN A 1 97 ? -3.574 -10.453 22.625 1.00 83.81 97 GLN A N 1
ATOM 796 C CA . GLN A 1 97 ? -4.721 -9.825 23.290 1.00 83.81 97 GLN A CA 1
ATOM 797 C C . GLN A 1 97 ? -4.392 -8.483 23.965 1.00 83.81 97 GLN A C 1
ATOM 799 O O . GLN A 1 97 ? -5.270 -7.635 24.121 1.00 83.81 97 GLN A O 1
ATOM 804 N N . GLU A 1 98 ? -3.129 -8.261 24.319 1.00 78.19 98 GLU A N 1
ATOM 805 C CA . GLU A 1 98 ? -2.624 -7.005 24.886 1.00 78.19 98 GLU A CA 1
ATOM 806 C C . GLU A 1 98 ? -2.765 -5.800 23.943 1.00 78.19 98 GLU A C 1
ATOM 808 O O . GLU A 1 98 ? -2.894 -4.666 24.406 1.00 78.19 98 GLU A O 1
ATOM 813 N N . PHE A 1 99 ? -2.854 -6.037 22.630 1.00 77.50 99 PHE A N 1
ATOM 814 C CA . PHE A 1 99 ? -3.039 -4.988 21.627 1.00 77.50 99 PHE A CA 1
ATOM 815 C C . PHE A 1 99 ? -4.512 -4.674 21.318 1.00 77.50 99 PHE A C 1
ATOM 817 O O . PHE A 1 99 ? -4.799 -3.735 20.575 1.00 77.50 99 PHE A O 1
ATOM 824 N N . ALA A 1 100 ? -5.472 -5.390 21.918 1.00 73.56 100 ALA A N 1
ATOM 825 C CA . ALA A 1 100 ? -6.905 -5.184 21.668 1.00 73.56 100 ALA A CA 1
ATOM 826 C C . ALA A 1 100 ? -7.391 -3.759 22.005 1.00 73.56 100 ALA A C 1
ATOM 828 O O . ALA A 1 100 ? -8.327 -3.249 21.386 1.00 73.56 100 ALA A O 1
ATOM 829 N N . SER A 1 101 ? -6.761 -3.119 22.994 1.00 73.44 101 SER A N 1
ATOM 830 C CA . SER A 1 101 ? -7.049 -1.752 23.447 1.00 73.44 101 SER A CA 1
ATOM 831 C C . SER A 1 101 ? -5.917 -0.771 23.136 1.00 73.44 101 SER A C 1
ATOM 833 O O . SER A 1 101 ? -5.794 0.256 23.802 1.00 73.44 101 SER A O 1
ATOM 835 N N . PHE A 1 102 ? -5.059 -1.097 22.170 1.00 76.81 102 PHE A N 1
ATOM 836 C CA . PHE A 1 102 ? -3.928 -0.259 21.803 1.00 76.81 102 PHE A CA 1
ATOM 837 C C . PHE A 1 102 ? -4.391 1.104 21.264 1.00 76.81 102 PHE A C 1
ATOM 839 O O . PHE A 1 102 ? -5.163 1.176 20.305 1.00 76.81 102 PHE A O 1
ATOM 846 N N . ASP A 1 103 ? -3.891 2.185 21.869 1.00 78.00 103 ASP A N 1
ATOM 847 C CA . ASP A 1 103 ? -4.057 3.549 21.365 1.00 78.00 103 ASP A CA 1
ATOM 848 C C . ASP A 1 103 ? -2.753 4.010 20.691 1.00 78.00 103 ASP A C 1
ATOM 850 O O . ASP A 1 103 ? -1.757 4.247 21.386 1.00 78.00 103 ASP A O 1
ATOM 854 N N . PRO A 1 104 ? -2.740 4.202 19.358 1.00 75.56 104 PRO A N 1
ATOM 855 C CA . PRO A 1 104 ? -1.537 4.598 18.628 1.00 75.56 104 PRO A CA 1
ATOM 856 C C . PRO A 1 104 ? -0.980 5.975 19.005 1.00 75.56 104 PRO A C 1
ATOM 858 O O . PRO A 1 104 ? 0.145 6.304 18.616 1.00 75.56 104 PRO A O 1
ATOM 861 N N . ASN A 1 105 ? -1.750 6.798 19.723 1.00 76.56 105 ASN A N 1
ATOM 862 C CA . ASN A 1 105 ? -1.333 8.137 20.139 1.00 76.56 105 ASN A CA 1
ATOM 863 C C . ASN A 1 105 ? -0.724 8.153 21.551 1.00 76.56 105 ASN A C 1
ATOM 865 O O . ASN A 1 105 ? -0.115 9.150 21.931 1.00 76.56 105 ASN A O 1
ATOM 869 N N . ASN A 1 106 ? -0.852 7.062 22.315 1.00 76.25 106 ASN A N 1
ATOM 870 C CA . ASN A 1 106 ? -0.418 6.972 23.712 1.00 76.25 106 ASN A CA 1
ATOM 871 C C . ASN A 1 106 ? 0.828 6.085 23.889 1.00 76.25 106 ASN A C 1
ATOM 873 O O . ASN A 1 106 ? 0.931 5.302 24.832 1.00 76.25 106 ASN A O 1
ATOM 877 N N . ILE A 1 107 ? 1.779 6.179 22.959 1.00 71.00 107 ILE A N 1
ATOM 878 C CA . ILE A 1 107 ? 3.020 5.400 22.999 1.00 71.00 107 ILE A CA 1
ATOM 879 C C . ILE A 1 107 ? 4.158 6.299 23.457 1.00 71.00 107 ILE A C 1
ATOM 881 O O . ILE A 1 107 ? 4.419 7.347 22.861 1.00 71.00 107 ILE A O 1
ATOM 885 N N . ARG A 1 108 ? 4.875 5.878 24.501 1.00 64.31 108 ARG A N 1
ATOM 886 C CA . ARG A 1 108 ? 6.091 6.571 24.926 1.00 64.31 108 ARG A CA 1
ATOM 887 C C . ARG A 1 108 ? 7.269 6.143 24.033 1.00 64.31 108 ARG A C 1
ATOM 889 O O . ARG A 1 108 ? 7.392 4.954 23.745 1.00 64.31 108 ARG A O 1
ATOM 896 N N . PRO A 1 109 ? 8.172 7.059 23.627 1.00 63.78 109 PRO A N 1
ATOM 897 C CA . PRO A 1 109 ? 9.274 6.744 22.704 1.00 63.78 109 PRO A CA 1
ATOM 898 C C . PRO A 1 109 ? 10.203 5.617 23.176 1.00 63.78 109 PRO A C 1
ATOM 900 O O . PRO A 1 109 ? 10.833 4.948 22.369 1.00 63.78 109 PRO A O 1
ATOM 903 N N . ASN A 1 110 ? 10.283 5.394 24.486 1.00 66.88 110 ASN A N 1
ATOM 904 C CA . ASN A 1 110 ? 11.101 4.362 25.121 1.00 66.88 110 ASN A CA 1
ATOM 905 C C . ASN A 1 110 ? 10.461 2.960 25.131 1.00 66.88 110 ASN A C 1
ATOM 907 O O . ASN A 1 110 ? 11.053 2.041 25.686 1.00 66.88 110 ASN A O 1
ATOM 911 N N . GLN A 1 111 ? 9.267 2.798 24.555 1.00 65.44 111 GLN A N 1
ATOM 912 C CA . GLN A 1 111 ? 8.557 1.518 24.435 1.00 65.44 111 GLN A CA 1
ATOM 913 C C . GLN A 1 111 ? 8.432 1.052 22.976 1.00 65.44 111 GLN A C 1
ATOM 915 O O . GLN A 1 111 ? 7.736 0.077 22.711 1.00 65.44 111 GLN A O 1
ATOM 920 N N . LEU A 1 112 ? 9.070 1.755 22.031 1.00 68.31 112 LEU A N 1
ATOM 921 C CA . LEU A 1 112 ? 9.021 1.412 20.614 1.00 68.31 112 LEU A CA 1
ATOM 922 C C . LEU A 1 112 ? 9.889 0.173 20.350 1.00 68.31 112 LEU A C 1
ATOM 924 O O . LEU A 1 112 ? 11.114 0.261 20.307 1.00 68.31 112 LEU A O 1
ATOM 928 N N . THR A 1 113 ? 9.245 -0.981 20.209 1.00 76.94 113 THR A N 1
ATOM 929 C CA . THR A 1 113 ? 9.808 -2.136 19.500 1.00 76.94 113 THR A CA 1
ATOM 930 C C . THR A 1 113 ? 9.403 -2.061 18.026 1.00 76.94 113 THR A C 1
AT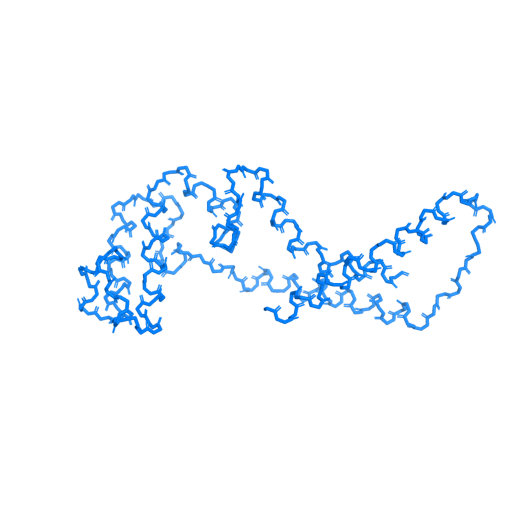OM 932 O O . THR A 1 113 ? 8.434 -1.374 17.692 1.00 76.94 113 THR A O 1
ATOM 935 N N . ASP A 1 114 ? 10.127 -2.756 17.144 1.00 75.06 114 ASP A N 1
ATOM 936 C CA . ASP A 1 114 ? 9.842 -2.757 15.698 1.00 75.06 114 ASP A CA 1
ATOM 937 C C . ASP A 1 114 ? 8.392 -3.197 15.408 1.00 75.06 114 ASP A C 1
ATOM 939 O O . ASP A 1 114 ? 7.673 -2.526 14.663 1.00 75.06 114 ASP A O 1
ATOM 943 N N . ASP A 1 115 ? 7.917 -4.235 16.106 1.00 75.31 115 ASP A N 1
ATOM 944 C CA . ASP A 1 115 ? 6.532 -4.723 16.020 1.00 75.31 115 ASP A CA 1
ATOM 945 C C . ASP A 1 115 ? 5.514 -3.638 16.414 1.00 75.31 115 ASP A C 1
ATOM 947 O O . ASP A 1 115 ? 4.465 -3.472 15.789 1.00 75.31 115 ASP A O 1
ATOM 951 N N . LEU A 1 116 ? 5.833 -2.839 17.437 1.00 81.25 116 LEU A N 1
ATOM 952 C CA . LEU A 1 116 ? 4.949 -1.788 17.936 1.00 81.25 116 LEU A CA 1
ATOM 953 C C . LEU A 1 116 ? 4.848 -0.615 16.953 1.00 81.25 116 LEU A C 1
ATOM 955 O O . LEU A 1 116 ? 3.799 0.027 16.849 1.00 81.25 116 LEU A O 1
ATOM 959 N N . GLU A 1 117 ? 5.925 -0.324 16.221 1.00 84.38 117 GLU A N 1
ATOM 960 C CA . GLU A 1 117 ? 5.912 0.681 15.162 1.00 84.38 117 GLU A CA 1
ATOM 961 C C . GLU A 1 117 ? 5.070 0.224 13.963 1.00 84.38 117 GLU A C 1
ATOM 963 O O . GLU A 1 117 ? 4.316 1.029 13.406 1.00 84.38 117 GLU A O 1
ATOM 968 N N . GLU A 1 118 ? 5.140 -1.055 13.593 1.00 83.88 118 GLU A N 1
ATOM 969 C CA . GLU A 1 118 ? 4.302 -1.628 12.536 1.00 83.88 118 GLU A CA 1
ATOM 970 C C . GLU A 1 118 ? 2.813 -1.565 12.904 1.00 83.88 118 GLU A C 1
ATOM 972 O O . GLU A 1 118 ? 2.008 -1.013 12.144 1.00 83.88 118 GLU A O 1
ATOM 977 N N . VAL A 1 119 ? 2.454 -2.002 14.117 1.00 85.88 119 VAL A N 1
ATOM 978 C CA . VAL A 1 119 ? 1.084 -1.892 14.650 1.00 85.88 119 VAL A CA 1
ATOM 979 C C . VAL A 1 119 ? 0.616 -0.436 14.667 1.00 85.88 119 VAL A C 1
ATOM 981 O O . VAL A 1 119 ? -0.517 -0.122 14.285 1.00 85.88 119 VAL A O 1
ATOM 984 N N . ARG A 1 120 ? 1.486 0.500 15.065 1.00 87.00 120 ARG A N 1
ATOM 985 C CA . ARG A 1 120 ? 1.175 1.934 15.060 1.00 87.00 120 ARG A CA 1
ATOM 986 C C . ARG A 1 120 ? 0.892 2.453 13.649 1.00 87.00 120 ARG A C 1
ATOM 988 O O . ARG A 1 120 ? -0.100 3.150 13.453 1.00 87.00 120 ARG A O 1
ATOM 995 N N . LYS A 1 121 ? 1.728 2.127 12.661 1.00 87.75 121 LYS A N 1
ATOM 996 C CA . LYS A 1 121 ? 1.512 2.546 11.264 1.00 87.75 121 LYS A CA 1
ATOM 997 C C . LYS A 1 121 ? 0.206 1.974 10.717 1.00 87.75 121 LYS A C 1
ATOM 999 O O . LYS A 1 121 ? -0.594 2.716 10.147 1.00 87.75 121 LYS A O 1
ATOM 1004 N N . PHE A 1 122 ? -0.041 0.688 10.954 1.00 89.00 122 PHE A N 1
ATOM 1005 C CA . PHE A 1 122 ? -1.243 0.008 10.482 1.00 89.00 122 PHE A CA 1
ATOM 1006 C C . PHE A 1 122 ? -2.523 0.554 11.132 1.00 89.00 122 PHE A C 1
ATOM 1008 O O . PHE A 1 122 ? -3.520 0.786 10.450 1.00 89.00 122 PHE A O 1
ATOM 1015 N N . SER A 1 123 ? -2.494 0.828 12.437 1.00 89.06 123 SER A N 1
ATOM 1016 C CA . SER A 1 123 ? -3.629 1.400 13.176 1.00 89.06 123 SER A CA 1
ATOM 1017 C C . SER A 1 123 ? -3.960 2.835 12.757 1.00 89.06 123 SER A C 1
ATOM 1019 O O . SER A 1 123 ? -5.137 3.168 12.608 1.00 89.06 123 SER A O 1
ATOM 1021 N N . ILE A 1 124 ? -2.948 3.677 12.505 1.00 90.31 124 ILE A N 1
ATOM 1022 C CA . ILE A 1 124 ? -3.144 5.029 11.958 1.00 90.31 124 ILE A CA 1
ATOM 1023 C C . ILE A 1 124 ? -3.794 4.944 10.576 1.00 90.31 124 ILE A C 1
ATOM 1025 O O . ILE A 1 124 ? -4.805 5.607 10.350 1.00 90.31 124 ILE A O 1
ATOM 1029 N N . LEU A 1 125 ? -3.272 4.083 9.697 1.00 91.69 125 LEU A N 1
ATOM 1030 C CA . LEU A 1 125 ? -3.837 3.866 8.368 1.00 91.69 125 LEU A CA 1
ATOM 1031 C C . LEU A 1 125 ? -5.297 3.402 8.456 1.00 91.69 125 LEU A C 1
ATOM 1033 O O . LEU A 1 125 ? -6.168 3.979 7.814 1.00 91.69 125 LEU A O 1
ATOM 1037 N N . CYS A 1 126 ? -5.592 2.409 9.297 1.00 90.81 126 CYS A N 1
ATOM 1038 C CA . CYS A 1 126 ? -6.953 1.916 9.499 1.00 90.81 126 CYS A CA 1
ATOM 1039 C C . CYS A 1 126 ? -7.909 3.018 9.973 1.00 90.81 126 CYS A C 1
ATOM 1041 O O . CYS A 1 126 ? -9.029 3.098 9.471 1.00 90.81 126 CYS A O 1
ATOM 1043 N N . ARG A 1 127 ? -7.465 3.883 10.895 1.00 90.50 127 ARG A N 1
ATOM 1044 C CA . ARG A 1 127 ? -8.244 5.034 11.374 1.00 90.50 127 ARG A CA 1
ATOM 1045 C C . ARG A 1 127 ? -8.501 6.051 10.262 1.00 90.50 127 ARG A C 1
ATOM 1047 O O . ARG A 1 127 ? -9.621 6.532 10.136 1.00 90.50 127 ARG A O 1
ATOM 1054 N N . ASP A 1 128 ? -7.495 6.359 9.450 1.00 91.62 128 ASP A N 1
ATOM 1055 C CA . ASP A 1 128 ? -7.637 7.277 8.316 1.00 91.62 128 ASP A CA 1
ATOM 1056 C C . ASP A 1 128 ? -8.625 6.751 7.268 1.00 91.62 128 ASP A C 1
ATOM 1058 O O . ASP A 1 128 ? -9.436 7.509 6.742 1.00 91.62 128 ASP A O 1
ATOM 1062 N N . LEU A 1 129 ? -8.625 5.442 7.012 1.00 93.50 129 LEU A N 1
ATOM 1063 C CA . LEU A 1 129 ? -9.549 4.808 6.070 1.00 93.50 129 LEU A CA 1
ATOM 1064 C C . LEU A 1 129 ? -10.996 4.731 6.575 1.00 93.50 129 LEU A C 1
ATOM 1066 O O . LEU A 1 129 ? -11.872 4.297 5.825 1.00 93.50 129 LEU A O 1
ATOM 1070 N N . GLU A 1 130 ? -11.297 5.133 7.810 1.00 91.00 130 GLU A N 1
ATOM 1071 C CA . GLU A 1 130 ? -12.685 5.301 8.260 1.00 91.00 130 GLU A CA 1
ATOM 1072 C C . GLU A 1 130 ? -13.363 6.511 7.609 1.00 91.00 130 GLU A C 1
ATOM 1074 O O . GLU A 1 130 ? -14.590 6.524 7.465 1.00 91.00 130 GLU A O 1
ATOM 1079 N N . GLU A 1 131 ? -12.573 7.500 7.194 1.00 92.38 131 GLU A N 1
ATOM 1080 C CA . GLU A 1 131 ? -13.039 8.690 6.500 1.00 92.38 131 GLU A CA 1
ATOM 1081 C C . GLU A 1 131 ? -13.312 8.368 5.016 1.00 92.38 131 GLU A C 1
ATOM 1083 O O . GLU A 1 131 ? -12.418 7.877 4.317 1.00 92.38 131 GLU A O 1
ATOM 1088 N N . PRO A 1 132 ? -1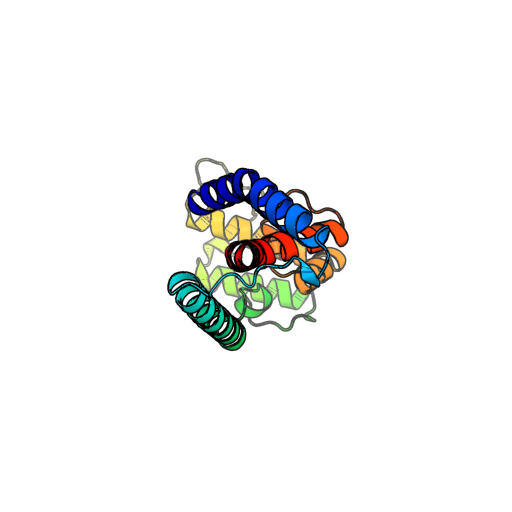4.534 8.613 4.496 1.00 91.56 132 PRO A N 1
ATOM 1089 C CA . PRO A 1 132 ? -14.906 8.213 3.137 1.00 91.56 132 PRO A CA 1
ATOM 1090 C C . PRO A 1 132 ? -14.015 8.805 2.040 1.00 91.56 132 PRO A C 1
ATOM 1092 O O . PRO A 1 132 ? -13.698 8.112 1.076 1.00 91.56 132 PRO A O 1
ATOM 1095 N N . GLU A 1 133 ? -13.595 10.063 2.193 1.00 92.00 133 GLU A N 1
ATOM 1096 C CA . GLU A 1 133 ? -12.752 10.761 1.215 1.00 92.00 133 GLU A CA 1
ATOM 1097 C C . GLU A 1 133 ? -11.356 10.137 1.143 1.00 92.00 133 GLU A C 1
ATOM 1099 O O . GLU A 1 133 ? -10.901 9.739 0.070 1.00 92.00 133 GLU A O 1
ATOM 1104 N N . LYS A 1 134 ? -10.715 9.933 2.299 1.00 92.50 134 LYS A N 1
ATOM 1105 C CA . LYS A 1 134 ? -9.418 9.249 2.396 1.00 92.50 134 LYS A CA 1
ATOM 1106 C C . LYS A 1 134 ? -9.482 7.823 1.871 1.00 92.50 134 LYS A C 1
ATOM 1108 O O . LYS A 1 134 ? -8.591 7.391 1.140 1.00 92.50 134 LYS A O 1
ATOM 1113 N N . ARG A 1 135 ? -10.561 7.099 2.183 1.00 92.81 135 ARG A N 1
ATOM 1114 C CA . ARG A 1 135 ? -10.798 5.755 1.649 1.00 92.81 135 ARG A CA 1
ATOM 1115 C C . ARG A 1 135 ? -10.900 5.759 0.127 1.00 92.81 135 ARG A C 1
ATOM 1117 O O . ARG A 1 135 ? -10.323 4.881 -0.509 1.00 92.81 135 ARG A O 1
ATOM 1124 N N . ALA A 1 136 ? -11.613 6.719 -0.460 1.00 92.44 136 ALA A N 1
ATOM 1125 C CA . ALA A 1 136 ? -11.725 6.837 -1.910 1.00 92.44 136 ALA A CA 1
ATOM 1126 C C . ALA A 1 136 ? -10.353 7.085 -2.558 1.00 92.44 136 ALA A C 1
ATOM 1128 O O . ALA A 1 136 ? -10.000 6.396 -3.516 1.00 92.44 136 ALA A O 1
ATOM 1129 N N . THR A 1 137 ? -9.547 7.986 -1.989 1.00 92.75 137 THR A N 1
ATOM 1130 C CA . THR A 1 137 ? -8.171 8.251 -2.438 1.00 92.75 137 THR A CA 1
ATOM 1131 C C . THR A 1 137 ? -7.291 7.004 -2.336 1.00 92.75 137 THR A C 1
ATOM 1133 O O . THR A 1 137 ? -6.627 6.633 -3.305 1.00 92.75 137 THR A O 1
ATOM 1136 N N . TYR A 1 138 ? -7.336 6.297 -1.205 1.00 93.00 138 TYR A N 1
ATOM 1137 C CA . TYR A 1 138 ? -6.599 5.049 -1.005 1.00 93.00 138 TYR A CA 1
ATOM 1138 C C . TYR A 1 138 ? -6.987 3.976 -2.032 1.00 93.00 138 TYR A C 1
ATOM 1140 O O . TYR A 1 138 ? -6.116 3.343 -2.624 1.00 93.00 138 TYR A O 1
ATOM 1148 N N . LEU A 1 139 ? -8.285 3.784 -2.288 1.00 91.50 139 LEU A N 1
ATOM 1149 C CA . LEU A 1 139 ? -8.761 2.804 -3.270 1.00 91.50 139 LEU A CA 1
ATOM 1150 C C . LEU A 1 139 ? -8.371 3.177 -4.706 1.00 91.50 139 LEU A C 1
ATOM 1152 O O . LEU A 1 139 ? -8.172 2.289 -5.532 1.00 91.50 139 LEU A O 1
ATOM 1156 N N . LYS A 1 140 ? -8.258 4.475 -5.004 1.00 91.19 140 LYS A N 1
ATOM 1157 C CA . LYS A 1 140 ? -7.917 4.989 -6.333 1.00 91.19 140 LYS A CA 1
ATOM 1158 C C . LYS A 1 140 ? -6.428 4.856 -6.658 1.00 91.19 140 LYS A C 1
ATOM 1160 O O . LYS A 1 140 ? -6.097 4.477 -7.778 1.00 91.19 140 LYS A O 1
ATOM 1165 N N . TYR A 1 141 ? -5.542 5.160 -5.707 1.00 89.94 141 TYR A N 1
ATOM 1166 C CA . TYR A 1 141 ? -4.090 5.203 -5.949 1.00 89.94 141 TYR A CA 1
ATOM 1167 C C . TYR A 1 141 ? -3.304 4.046 -5.321 1.00 89.94 141 TYR A C 1
ATOM 1169 O O . TYR A 1 141 ? -2.151 3.818 -5.689 1.00 89.94 141 TYR A O 1
ATOM 1177 N N . GLY A 1 142 ? -3.919 3.291 -4.412 1.00 89.75 142 GLY A N 1
ATOM 1178 C CA . GLY A 1 142 ? -3.308 2.162 -3.720 1.00 89.75 142 GLY A CA 1
ATOM 1179 C C . GLY A 1 142 ? -2.520 2.551 -2.467 1.00 89.75 142 GLY A C 1
ATOM 1180 O O . GLY A 1 142 ? -2.185 3.712 -2.227 1.00 89.75 142 GLY A O 1
ATOM 1181 N N . GLU A 1 143 ? -2.193 1.537 -1.664 1.00 89.31 143 GLU A N 1
ATOM 1182 C CA . GLU A 1 143 ? -1.561 1.694 -0.349 1.00 89.31 143 GLU A CA 1
ATOM 1183 C C . GLU A 1 143 ? -0.210 2.397 -0.401 1.00 89.31 143 GLU A C 1
ATOM 1185 O O . GLU A 1 143 ? 0.082 3.262 0.421 1.00 89.31 143 GLU A O 1
ATOM 1190 N N . VAL A 1 144 ? 0.611 2.048 -1.388 1.00 87.31 144 VAL A N 1
ATOM 1191 C CA . VAL A 1 144 ? 1.964 2.591 -1.527 1.00 87.31 144 VAL A CA 1
ATOM 1192 C C . VAL A 1 144 ? 1.920 4.092 -1.792 1.00 87.31 144 VAL A C 1
ATOM 1194 O O . VAL A 1 144 ? 2.643 4.843 -1.145 1.00 87.31 144 VAL A O 1
ATOM 1197 N N . ALA A 1 145 ? 1.068 4.540 -2.717 1.00 88.88 145 ALA A N 1
ATOM 1198 C CA . ALA A 1 145 ? 0.922 5.961 -3.011 1.00 88.88 145 ALA A CA 1
ATOM 1199 C C . ALA A 1 145 ? 0.368 6.718 -1.801 1.00 88.88 145 ALA A C 1
ATOM 1201 O O . ALA A 1 145 ? 0.902 7.761 -1.436 1.00 88.88 145 ALA A O 1
ATOM 1202 N N . TYR A 1 146 ? -0.638 6.144 -1.140 1.00 91.81 146 TYR A N 1
ATOM 1203 C CA . TYR A 1 146 ? -1.281 6.747 0.021 1.00 91.81 146 TYR A CA 1
ATOM 1204 C C . TYR A 1 146 ? -0.346 6.886 1.236 1.00 91.81 146 TYR A C 1
ATOM 1206 O O . TYR A 1 146 ? -0.352 7.907 1.911 1.00 91.81 146 TYR A O 1
ATOM 1214 N N . THR A 1 147 ? 0.476 5.874 1.520 1.00 90.00 147 THR A N 1
ATOM 1215 C CA . THR A 1 147 ? 1.331 5.849 2.723 1.00 90.00 147 THR A CA 1
ATOM 1216 C C . THR A 1 147 ? 2.701 6.493 2.521 1.00 90.00 147 THR A C 1
ATOM 1218 O O . THR A 1 147 ? 3.293 6.970 3.487 1.00 90.00 147 THR A O 1
ATOM 1221 N N . GLN A 1 148 ? 3.233 6.500 1.294 1.00 89.44 148 GLN A N 1
ATOM 1222 C CA . GLN A 1 148 ? 4.594 6.978 1.021 1.00 89.44 148 GLN A CA 1
ATOM 1223 C C . GLN A 1 148 ? 4.639 8.385 0.418 1.00 89.44 148 GLN A C 1
ATOM 1225 O O . GLN A 1 148 ? 5.702 9.007 0.444 1.00 89.44 148 GLN A O 1
ATOM 1230 N N . CYS A 1 149 ? 3.529 8.908 -0.116 1.00 89.62 149 CYS A N 1
ATOM 1231 C CA . CYS A 1 149 ? 3.506 10.279 -0.611 1.00 89.62 149 CYS A CA 1
ATOM 1232 C C . CYS A 1 149 ? 3.253 11.277 0.526 1.00 89.62 149 CYS A C 1
ATOM 1234 O O . CYS A 1 149 ? 2.117 11.558 0.887 1.00 89.62 149 CYS A O 1
ATOM 1236 N N . SER A 1 150 ? 4.323 11.859 1.070 1.00 88.44 150 SER A N 1
ATOM 1237 C CA . SER A 1 150 ? 4.236 12.830 2.171 1.00 88.44 150 SER A CA 1
ATOM 1238 C C . SER A 1 150 ? 3.789 14.239 1.756 1.00 88.44 150 SER A C 1
ATOM 1240 O O . SER A 1 150 ? 3.594 15.086 2.620 1.00 88.44 150 SER A O 1
ATOM 1242 N N . TRP A 1 151 ? 3.705 14.520 0.454 1.00 89.06 151 TRP A N 1
ATOM 1243 C CA . TRP A 1 151 ? 3.418 15.845 -0.115 1.00 89.06 151 TRP A CA 1
ATOM 1244 C C . TRP A 1 151 ? 2.144 15.873 -0.967 1.00 89.06 151 TRP A C 1
ATOM 1246 O O . TRP A 1 151 ? 1.835 16.902 -1.557 1.00 89.06 151 TRP A O 1
ATOM 1256 N N . CYS A 1 152 ? 1.424 14.752 -1.063 1.00 91.12 152 CYS A N 1
ATOM 1257 C CA . CYS A 1 152 ? 0.214 14.664 -1.866 1.00 91.12 152 CYS A CA 1
ATOM 1258 C C . CYS A 1 152 ? -0.991 15.204 -1.089 1.00 91.12 152 CYS A C 1
ATOM 1260 O O . CYS A 1 152 ? -1.418 14.593 -0.108 1.00 91.12 152 CYS A O 1
ATOM 1262 N N . GLU A 1 153 ? -1.571 16.307 -1.560 1.00 89.56 153 GLU A N 1
ATOM 1263 C CA . GLU A 1 153 ? -2.793 16.887 -0.985 1.00 89.56 153 GLU A CA 1
ATOM 1264 C C . GLU A 1 153 ? -4.001 16.659 -1.898 1.00 89.56 153 GLU A C 1
ATOM 1266 O O . GLU A 1 153 ? -5.113 16.431 -1.420 1.00 89.56 153 GLU A O 1
ATOM 1271 N N . GLY A 1 154 ? -3.784 16.673 -3.216 1.00 89.31 154 GLY A N 1
ATOM 1272 C CA . GLY A 1 154 ? -4.832 16.512 -4.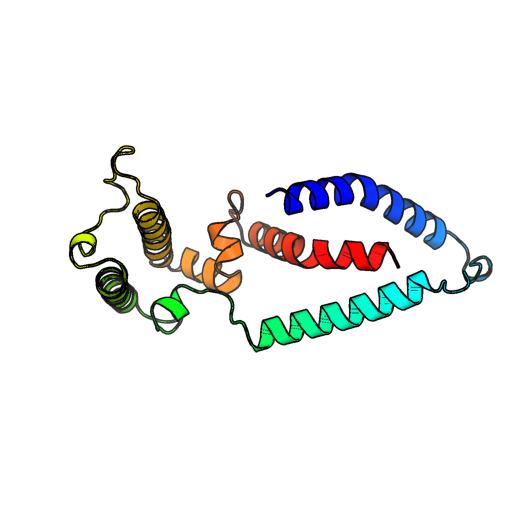216 1.00 89.31 154 GLY A CA 1
ATOM 1273 C C . GLY A 1 154 ? -4.653 15.302 -5.127 1.00 89.31 154 GLY A C 1
ATOM 1274 O O . GLY A 1 154 ? -3.598 14.677 -5.210 1.00 89.31 154 GLY A O 1
ATOM 1275 N N . ASP A 1 155 ? -5.706 15.012 -5.892 1.00 89.00 155 ASP A N 1
ATOM 1276 C CA . ASP A 1 155 ? -5.731 13.941 -6.895 1.00 89.00 155 ASP A CA 1
ATOM 1277 C C . ASP A 1 155 ? -4.555 14.011 -7.886 1.00 89.00 155 ASP A C 1
ATOM 1279 O O . ASP A 1 155 ? -3.936 12.996 -8.211 1.00 89.00 155 ASP A O 1
ATOM 1283 N N . ASN A 1 156 ? -4.223 15.217 -8.351 1.00 90.38 156 ASN A N 1
ATOM 1284 C CA . ASN A 1 156 ? -3.132 15.417 -9.303 1.00 90.38 156 ASN A CA 1
ATOM 1285 C C . ASN A 1 156 ? -1.771 15.033 -8.709 1.00 90.38 156 ASN A C 1
ATOM 1287 O O . ASN A 1 156 ? -0.942 14.466 -9.419 1.00 90.38 156 ASN A O 1
ATOM 1291 N N . ASP A 1 157 ? -1.555 15.285 -7.419 1.00 89.56 157 ASP A N 1
ATOM 1292 C CA . ASP A 1 157 ? -0.289 14.985 -6.752 1.00 89.56 157 ASP A CA 1
ATOM 1293 C C . ASP A 1 157 ? -0.085 13.472 -6.656 1.00 89.56 157 ASP A C 1
ATOM 1295 O O . ASP A 1 157 ? 0.960 12.949 -7.053 1.00 89.56 157 ASP A O 1
ATOM 1299 N N . TYR A 1 158 ? -1.129 12.749 -6.232 1.00 88.06 158 TYR A N 1
ATOM 1300 C CA . TYR A 1 158 ? -1.117 11.287 -6.177 1.00 88.06 158 TYR A CA 1
ATOM 1301 C C . TYR A 1 158 ? -0.918 10.661 -7.558 1.00 88.06 158 TYR A C 1
ATOM 1303 O O . TYR A 1 158 ? -0.156 9.704 -7.709 1.00 88.06 158 TYR A O 1
ATOM 1311 N N . PHE A 1 159 ? -1.559 11.217 -8.585 1.00 86.06 159 PHE A N 1
ATOM 1312 C CA . PHE A 1 159 ? -1.375 10.768 -9.960 1.00 86.06 159 PHE A CA 1
ATOM 1313 C C . PHE A 1 159 ? 0.076 10.942 -10.430 1.00 86.06 159 PHE A C 1
ATOM 1315 O O . PHE A 1 159 ? 0.673 9.997 -10.956 1.00 86.06 159 PHE A O 1
ATOM 1322 N N . VAL A 1 160 ? 0.673 12.115 -10.193 1.00 84.25 160 VAL A N 1
ATOM 1323 C CA . VAL A 1 160 ? 2.074 12.394 -10.541 1.00 84.25 160 VAL A CA 1
ATOM 1324 C C . VAL A 1 160 ? 3.022 11.474 -9.776 1.00 84.25 160 VAL A C 1
ATOM 1326 O O . VAL A 1 160 ? 3.957 10.943 -10.379 1.00 84.25 160 VAL A O 1
ATOM 1329 N N . PHE A 1 161 ? 2.780 11.226 -8.487 1.00 86.38 161 PHE A N 1
ATOM 1330 C CA . PHE A 1 161 ? 3.586 10.307 -7.682 1.00 86.38 161 PHE A CA 1
ATOM 1331 C C . PHE A 1 161 ? 3.560 8.880 -8.251 1.00 86.38 161 PHE A C 1
ATOM 1333 O O . PHE A 1 161 ? 4.614 8.285 -8.502 1.00 86.38 161 PHE A O 1
ATOM 1340 N N . THR A 1 162 ? 2.366 8.349 -8.522 1.00 82.88 162 THR A N 1
ATOM 1341 C CA . THR A 1 162 ? 2.186 6.988 -9.049 1.00 82.88 162 THR A CA 1
ATOM 1342 C C . THR A 1 162 ? 2.825 6.819 -10.426 1.00 82.88 162 THR A C 1
ATOM 1344 O O . THR A 1 162 ? 3.515 5.823 -10.677 1.00 82.88 162 THR A O 1
ATOM 1347 N N . ILE A 1 163 ? 2.654 7.806 -11.312 1.00 76.06 163 ILE A N 1
ATOM 1348 C CA . ILE A 1 163 ? 3.277 7.792 -12.638 1.00 76.06 163 ILE A CA 1
ATOM 1349 C C . ILE A 1 163 ? 4.786 7.893 -12.532 1.00 76.06 163 ILE A C 1
ATOM 1351 O O . ILE A 1 163 ? 5.469 7.120 -13.195 1.00 76.06 163 ILE A O 1
ATOM 1355 N N . SER A 1 164 ? 5.315 8.810 -11.725 1.00 74.31 164 SER A N 1
ATOM 1356 C CA . SER A 1 164 ? 6.761 9.014 -11.616 1.00 74.31 164 SER A CA 1
ATOM 1357 C C . SER A 1 164 ? 7.435 7.731 -11.151 1.00 74.31 164 SER A C 1
ATOM 1359 O O . SER A 1 164 ? 8.354 7.251 -11.806 1.00 74.31 164 SER A O 1
ATOM 1361 N N . ARG A 1 165 ? 6.904 7.096 -10.103 1.00 72.19 165 ARG A N 1
ATOM 1362 C CA . ARG A 1 165 ? 7.430 5.828 -9.588 1.00 72.19 165 ARG A CA 1
ATOM 1363 C C . ARG A 1 165 ? 7.421 4.714 -10.636 1.00 72.19 165 ARG A C 1
ATOM 1365 O O . ARG A 1 165 ? 8.404 3.992 -10.769 1.00 72.19 165 ARG A O 1
ATOM 1372 N N . SER A 1 166 ? 6.320 4.575 -11.370 1.00 66.12 166 SER A N 1
ATOM 1373 C CA . SER A 1 166 ? 6.153 3.477 -12.327 1.00 66.12 166 SER A CA 1
ATOM 1374 C C . SER A 1 166 ? 6.926 3.726 -13.62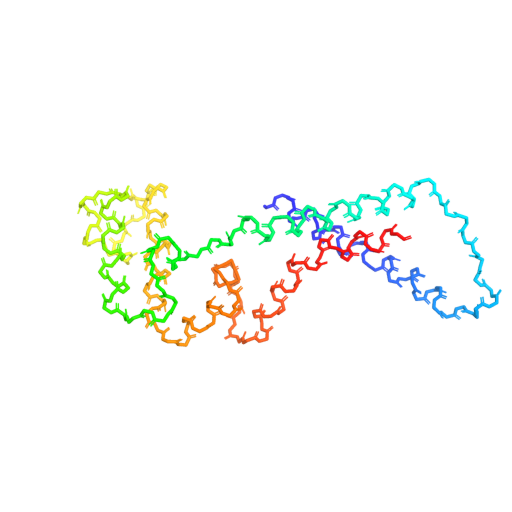3 1.00 66.12 166 SER A C 1
ATOM 1376 O O . SER A 1 166 ? 7.535 2.816 -14.167 1.00 66.12 166 SER A O 1
ATOM 1378 N N . SER A 1 167 ? 6.935 4.966 -14.112 1.00 58.38 167 SER A N 1
ATOM 1379 C CA . SER A 1 167 ? 7.431 5.327 -15.446 1.00 58.38 167 SER A CA 1
ATOM 1380 C C . SER A 1 167 ? 8.933 5.564 -15.475 1.00 58.38 167 SER A C 1
ATOM 1382 O O . SER A 1 167 ? 9.562 5.306 -16.498 1.00 58.38 167 SER A O 1
ATOM 1384 N N . ILE A 1 168 ? 9.527 6.017 -14.367 1.00 59.69 168 ILE A N 1
ATOM 1385 C CA . ILE A 1 168 ? 10.973 6.251 -14.270 1.00 59.69 168 ILE A CA 1
ATOM 1386 C C . ILE A 1 168 ? 11.772 4.987 -14.625 1.00 59.69 168 ILE A C 1
ATOM 1388 O O . ILE A 1 168 ? 12.763 5.075 -15.353 1.00 59.69 168 ILE A O 1
ATOM 1392 N N . ASN A 1 169 ? 11.296 3.814 -14.203 1.00 59.56 169 ASN A N 1
ATOM 1393 C CA . ASN A 1 169 ? 11.959 2.542 -14.488 1.00 59.56 169 ASN A CA 1
ATOM 1394 C C . ASN A 1 169 ? 11.998 2.215 -15.991 1.00 59.56 169 ASN A C 1
ATOM 1396 O O . ASN A 1 169 ? 12.974 1.641 -16.467 1.00 59.56 169 ASN A O 1
ATOM 1400 N N . TYR A 1 170 ? 10.981 2.619 -16.759 1.00 57.41 170 TYR A N 1
ATOM 1401 C CA . TYR A 1 170 ? 10.875 2.297 -18.188 1.00 57.41 170 TYR A CA 1
ATOM 1402 C C . TYR A 1 170 ? 11.414 3.396 -19.100 1.00 57.41 170 TYR A C 1
ATOM 1404 O O . TYR A 1 170 ? 12.000 3.090 -20.137 1.00 57.41 170 TYR A O 1
ATOM 1412 N N . ILE A 1 171 ? 11.256 4.669 -18.720 1.00 60.31 171 ILE A N 1
ATOM 1413 C CA . ILE A 1 171 ? 11.773 5.812 -19.486 1.00 60.31 171 ILE A CA 1
ATOM 1414 C C . ILE A 1 171 ? 13.296 5.715 -19.610 1.00 60.31 171 ILE A C 1
ATOM 1416 O O . ILE A 1 171 ? 13.833 5.992 -20.677 1.00 60.31 171 ILE A O 1
ATOM 1420 N N . TYR A 1 172 ? 13.988 5.257 -18.564 1.00 53.38 172 TYR A N 1
ATOM 1421 C CA . TYR A 1 172 ? 15.435 5.046 -18.603 1.00 53.38 172 TYR A CA 1
ATOM 1422 C C . TYR A 1 172 ? 15.852 3.987 -19.633 1.00 53.38 172 TYR A C 1
ATOM 1424 O O . TYR A 1 172 ? 16.759 4.217 -20.431 1.00 53.38 172 TYR A O 1
ATOM 1432 N N . ILE A 1 173 ? 15.163 2.844 -19.660 1.00 56.41 173 ILE A N 1
ATOM 1433 C CA . ILE A 1 173 ? 15.480 1.754 -20.591 1.00 56.41 173 ILE A CA 1
ATOM 1434 C C . ILE A 1 173 ? 15.144 2.168 -22.032 1.00 56.41 173 ILE A C 1
ATOM 1436 O O . ILE A 1 173 ? 15.918 1.894 -22.944 1.00 56.41 173 ILE A O 1
ATOM 1440 N N . LEU A 1 174 ? 14.032 2.881 -22.238 1.00 55.25 174 LEU A N 1
ATOM 1441 C CA . LEU A 1 174 ? 13.644 3.412 -23.548 1.00 55.25 174 LEU A CA 1
ATOM 1442 C C . LEU A 1 174 ? 14.585 4.505 -24.055 1.00 55.25 174 LEU A C 1
ATOM 1444 O O . LEU A 1 174 ? 14.801 4.593 -25.256 1.00 55.25 174 LEU A O 1
ATOM 1448 N N . ALA A 1 175 ? 15.134 5.334 -23.169 1.00 58.47 175 ALA A N 1
ATOM 1449 C CA . ALA A 1 175 ? 16.053 6.396 -23.556 1.00 58.47 175 ALA A CA 1
ATOM 1450 C C . ALA A 1 175 ? 17.476 5.874 -23.849 1.00 58.47 175 ALA A C 1
ATOM 1452 O O . ALA A 1 175 ? 18.237 6.550 -24.535 1.00 58.47 175 ALA A O 1
ATOM 1453 N N . LEU A 1 176 ? 17.839 4.684 -23.353 1.00 52.34 176 LEU A N 1
ATOM 1454 C CA . LEU A 1 176 ? 19.102 4.004 -23.672 1.00 52.34 176 LEU A CA 1
ATOM 1455 C C . LEU A 1 176 ? 19.079 3.204 -24.991 1.00 52.34 176 LEU A C 1
ATOM 1457 O O . LEU A 1 176 ? 20.149 2.802 -25.455 1.00 52.34 176 LEU A O 1
ATOM 1461 N N . LEU A 1 177 ? 17.896 2.962 -25.568 1.00 48.53 177 LEU A N 1
ATOM 1462 C CA . LEU A 1 177 ? 17.684 2.301 -26.867 1.00 48.53 177 LEU A CA 1
ATOM 1463 C C . LEU A 1 177 ? 17.766 3.295 -28.035 1.00 48.53 177 LEU A C 1
ATOM 1465 O O . LEU A 1 177 ? 18.340 2.908 -29.081 1.00 48.53 177 LEU A O 1
#

Secondary structure (DSSP, 8-state):
-HHHHHHHHHHHHHHHHHHHHHHHHHTS-GGG-------HHHHHHHHHHHHHHHHHHHHHHHSPPP-HHHHTT--TT--HHHHHHHHHHHHHHHH-GGGTT--TTS--GGG--HHHHHHHHHHHHHHHTTSHHHHHHHHHH-HHHHHH-TT--SHHHHHHHHHHHHHHHHHHHHHH-

Sequence (177 aa):
MFADFLVNTFLMAGLPFLINIYLGNKNRRPEDRINRPKTYVDRLATVALIIGIIYEMVCLMFFKPPSVFTTLNIPTNAANWLFRNRYREYIVDTFGQEFASFDPNNIRPNQLTDDLEEVRKFSILCRDLEEPEKRATYLKYGEVAYTQCSWCEGDNDYFVFTISRSSINYIYILALL

pLDDT: mean 76.35, std 14.53, range [29.38, 93.81]

Foldseek 3Di:
DVVVVVLVVCCVVVVVVLVVVVVVQVPDDPVPPDPDPCDPVNVVLVVVLVVVVVVVVVCVVPPDADDLCVQLVHDLPDALVSLLVSLLVSCCVPPNPVCSPDDLVPDDPVPDDVVNVVNSLSVVLSVQCNDVVLSVLCVVLHDCLSSVVPPDDDPVSSVCVSCCVVVSVVVVSVSVD

Radius of gyration: 23.01 Å; chains: 1; bounding box: 44×32×71 Å